Protein AF-A0A7V8YF89-F1 (afdb_monomer)

Structure (mmCIF, N/CA/C/O backbone):
data_AF-A0A7V8YF89-F1
#
_entry.id   AF-A0A7V8YF89-F1
#
loop_
_atom_site.group_PDB
_atom_site.id
_atom_site.type_symbol
_atom_site.label_atom_id
_atom_site.label_alt_id
_atom_site.label_comp_id
_atom_site.label_asym_id
_atom_site.label_entity_id
_atom_site.label_seq_id
_atom_site.pdbx_PDB_ins_code
_atom_site.Cartn_x
_atom_site.Cartn_y
_atom_site.Cartn_z
_atom_site.occupancy
_atom_site.B_iso_or_equiv
_atom_site.auth_seq_id
_atom_site.auth_comp_id
_atom_site.auth_asym_id
_atom_site.auth_atom_id
_atom_site.pdbx_PDB_model_num
ATOM 1 N N . MET A 1 1 ? 12.251 3.867 -20.453 1.00 62.75 1 MET A N 1
ATOM 2 C CA . MET A 1 1 ? 12.051 3.890 -18.988 1.00 62.75 1 MET A CA 1
ATOM 3 C C . MET A 1 1 ? 11.276 2.648 -18.606 1.00 62.75 1 MET A C 1
ATOM 5 O O . MET A 1 1 ? 10.312 2.332 -19.292 1.00 62.75 1 MET A O 1
ATOM 9 N N . ARG A 1 2 ? 11.713 1.915 -17.578 1.00 72.38 2 ARG A N 1
ATOM 10 C CA . ARG A 1 2 ? 10.926 0.813 -17.015 1.00 72.38 2 ARG A CA 1
ATOM 11 C C . ARG A 1 2 ? 10.211 1.364 -15.787 1.00 72.38 2 ARG A C 1
ATOM 13 O O . ARG A 1 2 ? 10.871 1.775 -14.836 1.00 72.38 2 ARG A O 1
ATOM 20 N N . SER A 1 3 ? 8.889 1.428 -15.843 1.00 83.94 3 SER A N 1
ATOM 21 C CA . SER A 1 3 ? 8.047 1.798 -14.709 1.00 83.94 3 SER A CA 1
ATOM 22 C C . SER A 1 3 ? 7.609 0.541 -13.964 1.00 83.94 3 SER A C 1
ATOM 24 O O . SER A 1 3 ? 7.355 -0.495 -14.580 1.00 83.94 3 SER A O 1
ATOM 26 N N . HIS A 1 4 ? 7.532 0.632 -12.643 1.00 93.75 4 HIS A N 1
ATOM 27 C CA . HIS A 1 4 ? 6.855 -0.345 -11.794 1.00 93.75 4 HIS A CA 1
ATOM 28 C C . HIS A 1 4 ? 6.000 0.406 -10.772 1.00 93.75 4 HIS A C 1
ATOM 30 O O . HIS A 1 4 ? 5.975 1.636 -10.761 1.00 93.75 4 HIS A O 1
ATOM 36 N N . PHE A 1 5 ? 5.283 -0.323 -9.934 1.00 96.62 5 PHE A N 1
ATOM 37 C CA . PHE A 1 5 ? 4.412 0.228 -8.914 1.00 96.62 5 PHE A CA 1
ATOM 38 C C . PHE A 1 5 ? 4.871 -0.243 -7.542 1.00 96.62 5 PHE A C 1
ATOM 40 O O . PHE A 1 5 ? 5.135 -1.430 -7.348 1.00 96.62 5 PHE A O 1
ATOM 47 N N . ALA A 1 6 ? 4.960 0.687 -6.599 1.00 97.31 6 ALA A N 1
ATOM 48 C CA . ALA A 1 6 ? 5.139 0.403 -5.185 1.00 97.31 6 ALA A CA 1
ATOM 49 C C . ALA A 1 6 ? 3.790 0.531 -4.479 1.00 97.31 6 ALA A C 1
ATOM 51 O O . ALA A 1 6 ? 2.987 1.409 -4.796 1.00 97.31 6 ALA A O 1
ATOM 52 N N . ILE A 1 7 ? 3.548 -0.347 -3.517 1.00 98.25 7 ILE A N 1
ATOM 53 C CA . ILE A 1 7 ? 2.339 -0.373 -2.706 1.00 98.25 7 ILE A CA 1
ATOM 54 C C . ILE A 1 7 ? 2.781 -0.180 -1.266 1.00 98.25 7 ILE A C 1
ATOM 56 O O . ILE A 1 7 ? 3.646 -0.905 -0.774 1.00 98.25 7 ILE A O 1
ATOM 60 N N . GLN A 1 8 ? 2.177 0.779 -0.585 1.00 98.31 8 GLN A N 1
ATOM 61 C CA . GLN A 1 8 ? 2.296 0.927 0.855 1.00 98.31 8 GLN A CA 1
ATOM 62 C C . GLN A 1 8 ? 0.909 0.745 1.447 1.00 98.31 8 GLN A C 1
ATOM 64 O O . GLN A 1 8 ? -0.027 1.391 1.001 1.00 98.31 8 GLN A O 1
ATOM 69 N N . ALA A 1 9 ? 0.761 -0.102 2.451 1.00 97.62 9 ALA A N 1
ATOM 70 C CA . ALA A 1 9 ? -0.483 -0.267 3.183 1.00 97.62 9 ALA A CA 1
ATOM 71 C C . ALA A 1 9 ? -0.238 -0.017 4.667 1.00 97.62 9 ALA A C 1
ATOM 73 O O . ALA A 1 9 ? 0.758 -0.488 5.211 1.00 97.62 9 ALA A O 1
ATOM 74 N N . ARG A 1 10 ? -1.128 0.730 5.327 1.00 97.56 10 ARG A N 1
ATOM 75 C CA . ARG A 1 10 ? -1.031 1.042 6.756 1.00 97.56 10 ARG A CA 1
ATOM 76 C C . ARG A 1 10 ? -2.366 0.843 7.461 1.00 97.56 10 ARG A C 1
ATOM 78 O O . ARG A 1 10 ? -3.397 1.330 6.998 1.00 97.56 10 ARG A O 1
ATOM 85 N N . LEU A 1 11 ? -2.315 0.165 8.600 1.00 95.56 11 LEU A N 1
ATOM 86 C CA . LEU A 1 11 ? -3.416 -0.002 9.539 1.00 95.56 11 LEU A CA 1
ATOM 87 C C . LEU A 1 11 ? -3.043 0.719 10.832 1.00 95.56 11 LEU A C 1
ATOM 89 O O . LEU A 1 11 ? -2.018 0.405 11.433 1.00 95.56 11 LEU A O 1
ATOM 93 N N . ILE A 1 12 ? -3.873 1.671 11.256 1.00 93.75 12 ILE A N 1
ATOM 94 C CA . ILE A 1 12 ? -3.738 2.340 12.553 1.00 93.75 12 ILE A CA 1
ATOM 95 C C . ILE A 1 12 ? -5.029 2.117 13.332 1.00 93.75 12 ILE A C 1
ATOM 97 O O . ILE A 1 12 ? -6.055 2.715 13.012 1.00 93.75 12 ILE A O 1
ATOM 101 N N . GLU A 1 13 ? -4.972 1.302 14.381 1.00 92.19 13 GLU A N 1
ATOM 102 C CA . GLU A 1 13 ? -6.092 1.105 15.301 1.00 92.19 13 GLU A CA 1
ATOM 103 C C . GLU A 1 13 ? -5.903 1.986 16.533 1.00 92.19 13 GLU A C 1
ATOM 105 O O . GLU A 1 13 ? -4.814 2.064 17.119 1.00 92.19 13 GLU A O 1
ATOM 110 N N . ARG A 1 14 ? -6.978 2.666 16.938 1.00 92.56 14 ARG A N 1
ATOM 111 C CA . ARG A 1 14 ? -6.990 3.537 18.113 1.00 92.56 14 ARG A CA 1
ATOM 112 C C . ARG A 1 14 ? -8.070 3.102 19.089 1.00 92.56 14 ARG A C 1
ATOM 114 O O . ARG A 1 14 ? -9.201 2.863 18.691 1.00 92.56 14 ARG A O 1
ATOM 121 N N . HIS A 1 15 ? -7.736 3.089 20.374 1.00 91.44 15 HIS A N 1
ATOM 122 C CA . HIS A 1 15 ? -8.678 2.846 21.461 1.00 91.44 15 HIS A CA 1
ATOM 123 C C . HIS A 1 15 ? -8.502 3.919 22.539 1.00 91.44 15 HIS A C 1
ATOM 125 O O . HIS A 1 15 ? -7.389 4.167 23.008 1.00 91.44 15 HIS A O 1
ATOM 131 N N . GLY A 1 16 ? -9.585 4.621 22.889 1.00 89.75 16 GLY A N 1
ATOM 132 C CA . GLY A 1 16 ? -9.528 5.754 23.824 1.00 89.75 16 GLY A CA 1
ATOM 133 C C . GLY A 1 16 ? -8.548 6.856 23.390 1.00 89.75 16 GLY A C 1
ATOM 134 O O . GLY A 1 16 ? -7.822 7.401 24.217 1.00 89.75 16 GLY A O 1
ATOM 135 N N . GLY A 1 17 ? -8.445 7.117 22.080 1.00 89.75 17 GLY A N 1
ATOM 136 C CA . GLY A 1 17 ? -7.514 8.092 21.494 1.00 89.75 17 GLY A CA 1
ATOM 137 C C . GLY A 1 17 ? -6.054 7.626 21.377 1.00 89.75 17 GLY A C 1
ATOM 138 O O . GLY A 1 17 ? -5.280 8.239 20.636 1.00 89.75 17 GLY A O 1
ATOM 139 N N . LYS A 1 18 ? -5.675 6.521 22.033 1.00 93.06 18 LYS A N 1
ATOM 140 C CA . LYS A 1 18 ? -4.326 5.942 21.974 1.00 93.06 18 LYS A CA 1
ATOM 141 C C . LYS A 1 18 ? -4.200 4.981 20.801 1.00 93.06 18 LYS A C 1
ATOM 143 O O . LYS A 1 18 ? -5.109 4.196 20.559 1.00 93.06 18 LYS A O 1
ATOM 148 N N . VAL A 1 19 ? -3.073 5.026 20.095 1.00 92.62 19 VAL A N 1
ATOM 149 C CA . VAL A 1 19 ? -2.741 4.025 19.070 1.00 92.62 19 VAL A CA 1
ATOM 150 C C . VAL A 1 19 ? -2.415 2.711 19.775 1.00 92.62 19 VAL A C 1
ATOM 152 O O . VAL A 1 19 ? -1.533 2.685 20.630 1.00 92.62 19 VAL A O 1
ATOM 155 N N . ILE A 1 20 ? -3.145 1.651 19.437 1.00 94.88 20 ILE A N 1
ATOM 156 C CA . ILE A 1 20 ? -2.949 0.300 19.990 1.00 94.88 20 ILE A CA 1
ATOM 157 C C . ILE A 1 20 ? -2.365 -0.673 18.963 1.00 94.88 20 ILE A C 1
ATOM 159 O O . ILE A 1 20 ? -1.778 -1.680 19.346 1.00 94.88 20 ILE A O 1
ATOM 163 N N . ARG A 1 21 ? -2.471 -0.345 17.672 1.00 92.50 21 ARG A N 1
ATOM 164 C CA . ARG A 1 21 ? -1.822 -1.064 16.578 1.00 92.50 21 ARG A CA 1
ATOM 165 C C . ARG A 1 21 ? -1.425 -0.078 15.490 1.00 92.50 21 ARG A C 1
ATOM 167 O O . ARG A 1 21 ? -2.224 0.776 15.115 1.00 92.50 21 ARG A O 1
ATOM 174 N N . ASP A 1 22 ? -0.202 -0.213 15.000 1.00 95.81 22 ASP A N 1
ATOM 175 C CA . ASP A 1 22 ? 0.310 0.492 13.827 1.00 95.81 22 ASP A CA 1
ATOM 176 C C . ASP A 1 22 ? 1.111 -0.515 13.006 1.00 95.81 22 ASP A C 1
ATOM 178 O O . ASP A 1 22 ? 2.196 -0.937 13.406 1.00 95.81 22 ASP A O 1
ATOM 182 N N . GLU A 1 23 ? 0.530 -0.972 11.903 1.00 97.62 23 GLU A N 1
ATOM 183 C CA . GLU A 1 23 ? 1.132 -1.975 11.032 1.00 97.62 23 GLU A CA 1
ATOM 184 C C . GLU A 1 23 ? 1.310 -1.389 9.637 1.00 97.62 23 GLU A C 1
ATOM 186 O O . GLU A 1 23 ? 0.395 -0.773 9.091 1.00 97.62 23 GLU A O 1
ATOM 191 N N . THR A 1 24 ? 2.490 -1.597 9.051 1.00 97.88 24 THR A N 1
ATOM 192 C CA . THR A 1 24 ? 2.789 -1.209 7.671 1.00 97.88 24 THR A CA 1
ATOM 193 C C . THR A 1 24 ? 3.193 -2.434 6.863 1.00 97.88 24 THR A C 1
ATOM 195 O O . THR A 1 24 ? 4.040 -3.214 7.295 1.00 97.88 24 THR A O 1
ATOM 198 N N . ARG A 1 25 ? 2.614 -2.575 5.670 1.00 98.00 25 ARG A N 1
ATOM 199 C CA . ARG A 1 25 ? 2.975 -3.588 4.676 1.00 98.00 25 ARG A CA 1
ATOM 200 C C . ARG A 1 25 ? 3.427 -2.905 3.395 1.00 98.00 25 ARG A C 1
ATOM 202 O O . ARG A 1 25 ? 2.876 -1.874 3.009 1.00 98.00 25 ARG A O 1
ATOM 209 N N . LEU A 1 26 ? 4.445 -3.474 2.763 1.00 97.56 26 LEU A N 1
ATOM 210 C CA . LEU A 1 26 ? 5.007 -2.979 1.513 1.00 97.56 26 LEU A CA 1
ATOM 211 C C . LEU A 1 26 ? 4.878 -4.058 0.443 1.00 97.56 26 LEU A C 1
ATOM 213 O O . LEU A 1 26 ? 5.091 -5.237 0.718 1.00 97.56 26 LEU A O 1
ATOM 217 N N . GLY A 1 27 ? 4.562 -3.637 -0.774 1.00 96.31 27 GLY A N 1
ATOM 218 C CA . GLY A 1 27 ? 4.447 -4.502 -1.940 1.00 96.31 27 GLY A CA 1
ATOM 219 C C . GLY A 1 27 ? 4.976 -3.817 -3.193 1.00 96.31 27 GLY A C 1
ATOM 220 O O . GLY A 1 27 ? 5.199 -2.606 -3.215 1.00 96.31 27 GLY A O 1
ATOM 221 N N . THR A 1 28 ? 5.180 -4.595 -4.254 1.00 96.69 28 THR A N 1
ATOM 222 C CA . THR A 1 28 ? 5.537 -4.068 -5.577 1.00 96.69 28 THR A CA 1
ATOM 223 C C . THR A 1 28 ? 4.819 -4.848 -6.673 1.00 96.69 28 THR A C 1
ATOM 225 O O . THR A 1 28 ? 4.510 -6.026 -6.496 1.00 96.69 28 THR A O 1
ATOM 228 N N . ALA A 1 29 ? 4.561 -4.204 -7.808 1.00 96.56 29 ALA A N 1
ATOM 229 C CA . ALA A 1 29 ? 4.002 -4.840 -8.996 1.00 96.56 29 ALA A CA 1
ATOM 230 C C . ALA A 1 29 ? 4.558 -4.196 -10.271 1.00 96.56 29 ALA A C 1
ATOM 232 O O . ALA A 1 29 ? 4.927 -3.026 -10.278 1.00 96.56 29 ALA A O 1
ATOM 233 N N . THR A 1 30 ? 4.615 -4.934 -11.378 1.00 95.12 30 THR A N 1
ATOM 234 C CA . THR A 1 30 ? 5.072 -4.381 -12.668 1.00 95.12 30 THR A CA 1
ATOM 235 C C . THR A 1 30 ? 3.946 -3.756 -13.489 1.00 95.12 30 THR A C 1
ATOM 237 O O . THR A 1 30 ? 4.225 -2.960 -14.381 1.00 95.12 30 THR A O 1
ATOM 240 N N . ALA A 1 31 ? 2.691 -4.097 -13.191 1.00 95.56 31 ALA A N 1
ATOM 241 C CA . ALA A 1 31 ? 1.496 -3.568 -13.839 1.00 95.56 31 ALA A CA 1
ATOM 242 C C . ALA A 1 31 ? 0.567 -2.906 -12.812 1.00 95.56 31 ALA A C 1
ATOM 244 O O . ALA A 1 31 ? 0.545 -3.298 -11.643 1.00 95.56 31 ALA A O 1
ATOM 245 N N . LEU A 1 32 ? -0.209 -1.913 -13.258 1.00 95.50 32 LEU A N 1
ATOM 246 C CA . LEU A 1 32 ? -1.134 -1.186 -12.386 1.00 95.50 32 LEU A CA 1
ATOM 247 C C . LEU A 1 32 ? -2.239 -2.106 -11.856 1.00 95.50 32 LEU A C 1
ATOM 249 O O . LEU A 1 32 ? -2.501 -2.097 -10.660 1.00 95.50 32 LEU A O 1
ATOM 253 N N . ASP A 1 33 ? -2.830 -2.943 -12.709 1.00 97.50 33 ASP A N 1
ATOM 254 C CA . ASP A 1 33 ? -3.911 -3.855 -12.309 1.00 97.50 33 ASP A CA 1
ATOM 255 C C . ASP A 1 33 ? -3.461 -4.841 -11.222 1.00 97.50 33 ASP A C 1
ATO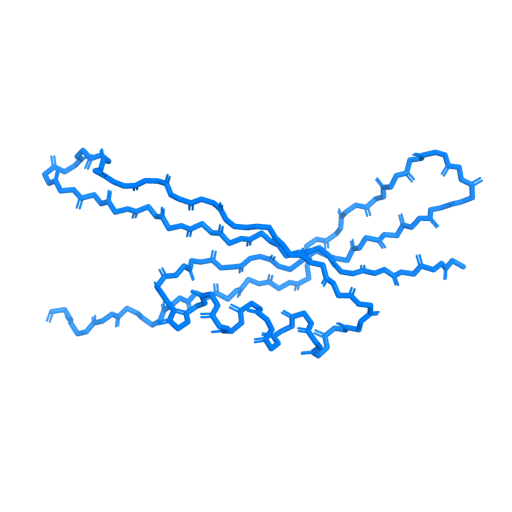M 257 O O . ASP A 1 33 ? -4.198 -5.126 -10.277 1.00 97.50 33 ASP A O 1
ATOM 261 N N . ASP A 1 34 ? -2.214 -5.311 -11.301 1.00 97.88 34 ASP A N 1
ATOM 262 C CA . ASP A 1 34 ? -1.615 -6.159 -10.272 1.00 97.88 34 ASP A CA 1
ATOM 263 C C . ASP A 1 34 ? -1.403 -5.393 -8.964 1.00 97.88 34 ASP A C 1
ATOM 265 O O . ASP A 1 34 ? -1.663 -5.939 -7.889 1.00 97.88 34 ASP A O 1
ATOM 269 N N . ALA A 1 35 ? -0.988 -4.123 -9.044 1.00 97.88 35 ALA A N 1
ATOM 270 C CA . ALA A 1 35 ? -0.867 -3.265 -7.871 1.00 97.88 35 ALA A CA 1
ATOM 271 C C . ALA A 1 35 ? -2.222 -3.004 -7.208 1.00 97.88 35 ALA A C 1
ATOM 273 O O . ALA A 1 35 ? -2.322 -3.069 -5.985 1.00 97.88 35 ALA A O 1
ATOM 274 N N . VAL A 1 36 ? -3.266 -2.755 -8.002 1.00 97.94 36 VAL A N 1
ATOM 275 C CA . VAL A 1 36 ? -4.638 -2.556 -7.516 1.00 97.94 36 VAL A CA 1
ATOM 276 C C . VAL A 1 36 ? -5.161 -3.826 -6.855 1.00 97.94 36 VAL A C 1
ATOM 278 O O . VAL A 1 36 ? -5.712 -3.761 -5.758 1.00 97.94 36 VAL A O 1
ATOM 281 N N . ARG A 1 37 ? -4.947 -4.991 -7.473 1.00 97.94 37 ARG A N 1
ATOM 282 C CA . ARG A 1 37 ? -5.354 -6.286 -6.917 1.00 97.94 37 ARG A CA 1
ATOM 283 C C . ARG A 1 37 ? -4.654 -6.593 -5.593 1.00 97.94 37 ARG A C 1
ATOM 285 O O . ARG A 1 37 ? -5.304 -7.073 -4.669 1.00 97.94 37 ARG A O 1
ATOM 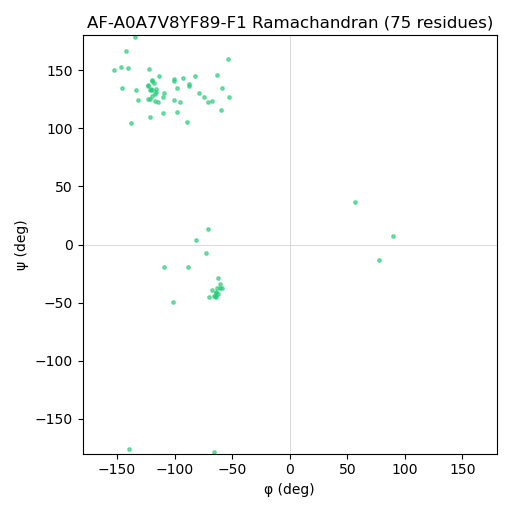292 N N . GLU A 1 38 ? -3.356 -6.325 -5.488 1.00 97.62 38 GLU A N 1
ATOM 293 C CA . GLU A 1 38 ? -2.604 -6.536 -4.247 1.00 97.62 38 GLU A CA 1
ATOM 294 C C . GLU A 1 38 ? -3.001 -5.527 -3.159 1.00 97.62 38 GLU A C 1
ATOM 296 O O . GLU A 1 38 ? -3.302 -5.917 -2.033 1.00 97.62 38 GLU A O 1
ATOM 301 N N . ALA A 1 39 ? -3.118 -4.243 -3.503 1.00 97.75 39 ALA A N 1
ATOM 302 C CA . ALA A 1 39 ? -3.609 -3.220 -2.585 1.00 97.75 39 ALA A CA 1
ATO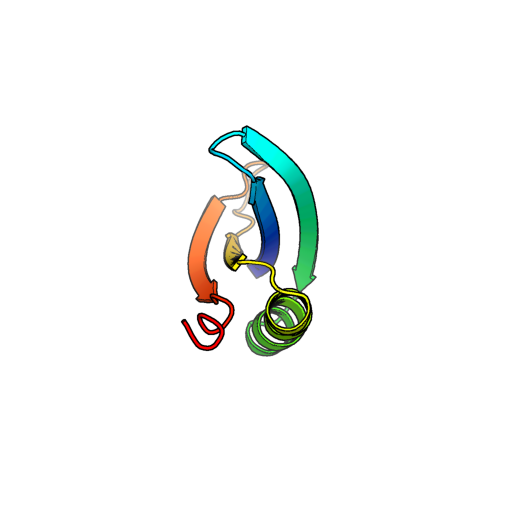M 303 C C . ALA A 1 39 ? -5.034 -3.535 -2.089 1.00 97.75 39 ALA A C 1
ATOM 305 O O . ALA A 1 39 ? -5.323 -3.363 -0.908 1.00 97.75 39 ALA A O 1
ATOM 306 N N . GLY A 1 40 ? -5.897 -4.078 -2.954 1.00 97.12 40 GLY A N 1
ATOM 307 C CA . GLY A 1 40 ? -7.239 -4.542 -2.601 1.00 97.12 40 GLY A CA 1
ATOM 308 C C . GLY A 1 40 ? -7.251 -5.658 -1.549 1.00 97.12 40 GLY A C 1
ATOM 309 O O . GLY A 1 40 ? -8.132 -5.668 -0.692 1.00 97.12 40 GLY A O 1
ATOM 310 N N . ARG A 1 41 ? -6.253 -6.554 -1.539 1.00 96.88 41 ARG A N 1
ATOM 311 C CA . ARG A 1 41 ? -6.108 -7.572 -0.479 1.00 96.88 41 ARG A CA 1
ATOM 312 C C . ARG A 1 41 ? -5.796 -6.931 0.868 1.00 96.88 41 ARG A C 1
ATOM 314 O O . ARG A 1 41 ? -6.411 -7.283 1.864 1.00 96.88 41 ARG A O 1
ATOM 321 N N . HIS A 1 42 ? -4.889 -5.955 0.897 1.00 96.81 42 HIS A N 1
ATOM 322 C CA . HIS A 1 42 ? -4.606 -5.207 2.125 1.00 96.81 42 HIS A CA 1
ATOM 323 C C . HIS A 1 42 ? -5.826 -4.415 2.608 1.00 96.81 42 HIS A C 1
ATOM 325 O O . HIS A 1 42 ? -6.081 -4.346 3.806 1.00 96.81 42 HIS A O 1
ATOM 331 N N . VAL A 1 43 ? -6.606 -3.855 1.685 1.00 96.62 43 VAL A N 1
ATOM 332 C CA . VAL A 1 43 ? -7.851 -3.146 2.006 1.00 96.62 43 VAL A CA 1
ATOM 333 C C . VAL A 1 43 ? -8.890 -4.083 2.617 1.00 96.62 43 VAL A C 1
ATOM 335 O O . VAL A 1 43 ? -9.523 -3.710 3.602 1.00 96.62 43 VAL A O 1
ATOM 338 N N . ALA A 1 44 ? -9.017 -5.310 2.105 1.00 94.25 44 ALA A N 1
ATOM 339 C CA . ALA A 1 44 ? -9.875 -6.337 2.698 1.00 94.25 44 ALA A CA 1
ATOM 340 C C . ALA A 1 44 ? -9.441 -6.726 4.127 1.00 94.25 44 ALA A C 1
ATOM 342 O O . ALA A 1 44 ? -10.291 -7.054 4.951 1.00 94.25 44 ALA A O 1
ATOM 343 N N . ASP A 1 45 ? -8.146 -6.611 4.444 1.00 93.56 45 ASP A N 1
ATOM 344 C CA . ASP A 1 45 ? -7.592 -6.791 5.796 1.00 93.56 45 ASP A CA 1
ATOM 345 C C . ASP A 1 45 ? -7.747 -5.540 6.698 1.00 93.56 45 ASP A C 1
ATOM 347 O O . ASP A 1 45 ? -7.234 -5.511 7.818 1.00 93.56 45 ASP A O 1
ATOM 351 N N . GLY A 1 46 ? -8.409 -4.478 6.223 1.00 94.12 46 GLY A N 1
ATOM 352 C CA . GLY A 1 46 ? -8.642 -3.237 6.972 1.00 94.12 46 GLY A CA 1
ATOM 353 C C . GLY A 1 46 ? -7.552 -2.168 6.825 1.00 94.12 46 GLY A C 1
ATOM 354 O O . GLY A 1 46 ? -7.602 -1.140 7.502 1.00 94.12 46 GLY A O 1
ATOM 355 N N . PHE A 1 47 ? -6.566 -2.356 5.946 1.00 96.69 47 PHE A N 1
ATOM 356 C CA . PHE A 1 47 ? -5.512 -1.364 5.723 1.00 96.69 47 PHE A CA 1
ATOM 357 C C . PHE A 1 47 ? -5.978 -0.272 4.760 1.00 96.69 47 PHE A C 1
ATOM 359 O O . PHE A 1 47 ? -6.638 -0.535 3.760 1.00 96.69 47 PHE A O 1
ATOM 366 N N . THR A 1 48 ? -5.529 0.962 4.981 1.00 96.75 48 THR A N 1
ATOM 367 C CA . THR A 1 48 ? -5.491 1.948 3.892 1.00 96.75 48 THR A CA 1
ATOM 368 C C . THR A 1 48 ? -4.271 1.660 3.027 1.00 96.75 48 THR A C 1
ATOM 370 O O . THR A 1 48 ? -3.176 1.515 3.567 1.00 96.75 48 THR A O 1
ATOM 373 N N . ALA A 1 49 ? -4.439 1.586 1.708 1.00 98.06 49 ALA A N 1
ATOM 374 C CA . ALA A 1 49 ? -3.362 1.308 0.765 1.00 98.06 49 ALA A CA 1
ATOM 375 C C . ALA A 1 49 ? -3.135 2.475 -0.209 1.00 98.06 49 ALA A C 1
ATOM 377 O O . ALA A 1 49 ? -4.077 3.070 -0.72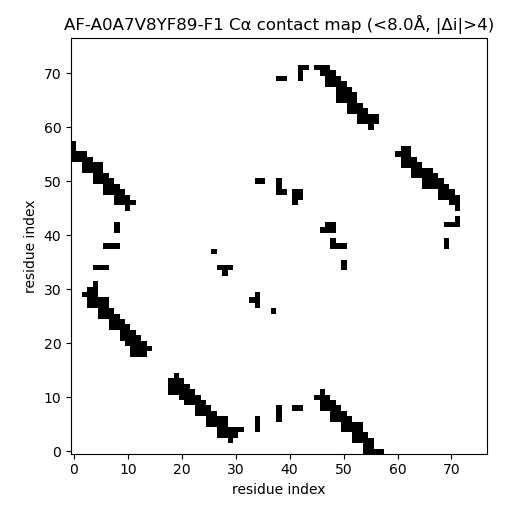8 1.00 98.06 49 ALA A O 1
ATOM 378 N N . TRP A 1 50 ? -1.871 2.780 -0.481 1.00 98.38 50 TRP A N 1
ATOM 379 C CA . TRP A 1 50 ? -1.394 3.767 -1.443 1.00 98.38 50 TRP A CA 1
ATOM 380 C C . TRP A 1 50 ? -0.606 3.055 -2.534 1.00 98.38 50 TRP A C 1
ATOM 382 O O . TRP A 1 50 ? 0.258 2.226 -2.244 1.00 98.38 50 TRP A O 1
ATOM 392 N N . ILE A 1 51 ? -0.886 3.406 -3.784 1.00 98.19 51 ILE A N 1
ATOM 393 C CA . ILE A 1 51 ? -0.161 2.923 -4.955 1.00 98.19 51 ILE A CA 1
ATOM 394 C C . ILE A 1 51 ? 0.639 4.086 -5.527 1.00 98.19 51 ILE A C 1
ATOM 396 O O . ILE A 1 51 ? 0.083 5.148 -5.825 1.00 98.19 51 ILE A O 1
ATOM 400 N N . TYR A 1 52 ? 1.933 3.863 -5.715 1.00 97.38 52 TYR A N 1
ATOM 401 C CA . TYR A 1 52 ? 2.861 4.812 -6.310 1.00 97.38 52 TYR A CA 1
ATOM 402 C C . TYR A 1 52 ? 3.405 4.249 -7.616 1.00 97.38 52 TYR A C 1
ATOM 404 O O . TYR A 1 52 ? 3.892 3.120 -7.644 1.00 97.38 52 TYR A O 1
ATOM 412 N N . ARG A 1 53 ? 3.376 5.038 -8.689 1.00 95.56 53 ARG A N 1
ATOM 413 C CA . ARG A 1 53 ? 4.171 4.771 -9.885 1.00 95.56 53 ARG A CA 1
ATOM 414 C C . ARG A 1 53 ? 5.614 5.132 -9.567 1.00 95.56 53 ARG A C 1
ATOM 416 O O . ARG A 1 53 ? 5.895 6.244 -9.127 1.00 95.56 53 ARG A O 1
ATOM 423 N N . VAL A 1 54 ? 6.509 4.184 -9.802 1.00 94.06 54 VAL A N 1
ATOM 424 C CA . VAL A 1 54 ? 7.945 4.346 -9.616 1.00 94.06 54 VAL A CA 1
ATOM 425 C C . VAL A 1 54 ? 8.607 4.350 -10.979 1.00 94.06 54 VAL A C 1
ATOM 427 O O . VAL A 1 54 ? 8.629 3.335 -11.687 1.00 94.06 54 VAL A O 1
ATOM 430 N N . GLU A 1 55 ? 9.158 5.497 -11.354 1.00 91.38 55 GLU A N 1
ATOM 431 C CA . GLU A 1 55 ? 9.916 5.630 -12.588 1.00 91.38 55 GLU A CA 1
ATOM 432 C C . GLU A 1 55 ? 11.408 5.597 -12.272 1.00 91.38 55 GLU A C 1
ATOM 434 O O . GLU A 1 55 ? 11.932 6.367 -11.466 1.00 91.38 55 GLU A O 1
ATOM 439 N N . SER A 1 56 ? 12.112 4.665 -12.911 1.00 80.38 56 SER A N 1
ATOM 440 C CA . SER A 1 56 ? 13.572 4.674 -12.925 1.00 80.38 56 SER A CA 1
ATOM 441 C C . SER A 1 56 ? 14.013 5.512 -14.122 1.00 80.38 56 SER A C 1
ATOM 443 O O . SER A 1 56 ? 13.872 5.081 -15.274 1.00 80.38 56 SER A O 1
ATOM 445 N N . GLY A 1 57 ? 14.484 6.733 -13.857 1.00 67.19 57 GLY A N 1
ATOM 446 C CA . GLY A 1 57 ? 15.137 7.567 -14.865 1.00 67.19 57 GLY A CA 1
ATOM 447 C C . GLY A 1 57 ? 16.462 6.954 -15.338 1.00 67.19 57 GLY A C 1
ATOM 448 O O . GLY A 1 57 ? 16.876 5.892 -14.879 1.00 67.19 57 GLY A O 1
ATOM 449 N N . ALA A 1 58 ? 17.174 7.633 -16.239 1.00 59.88 58 ALA A N 1
ATOM 450 C CA . ALA A 1 58 ? 18.496 7.200 -16.719 1.00 59.88 58 ALA A CA 1
ATOM 451 C C . ALA A 1 58 ? 19.631 7.333 -15.668 1.00 59.88 58 ALA A C 1
ATOM 453 O O . ALA A 1 58 ? 20.805 7.253 -16.018 1.00 59.88 58 ALA A O 1
ATOM 454 N N . GLY A 1 59 ? 19.301 7.554 -14.391 1.00 67.81 59 GLY A N 1
ATOM 455 C CA . GLY A 1 59 ? 20.242 7.784 -13.293 1.00 67.81 59 GLY A CA 1
ATOM 456 C C . GLY A 1 59 ? 19.822 7.063 -12.003 1.00 67.81 59 GLY A C 1
ATOM 457 O O . GLY A 1 59 ? 18.824 6.346 -12.001 1.00 67.81 59 GLY A O 1
ATOM 458 N N . PRO A 1 60 ? 20.554 7.247 -10.890 1.00 70.94 60 PRO A N 1
ATOM 459 C CA . PRO A 1 60 ? 20.350 6.482 -9.652 1.00 70.94 60 PRO A CA 1
ATOM 460 C C . PRO A 1 60 ? 19.084 6.867 -8.870 1.00 70.94 60 PRO A C 1
ATOM 462 O O . PRO A 1 60 ? 18.762 6.229 -7.871 1.00 70.94 60 PRO A O 1
ATOM 465 N N . VAL A 1 61 ? 18.382 7.924 -9.285 1.00 80.50 61 VAL A N 1
ATOM 466 C CA . VAL A 1 61 ? 17.235 8.475 -8.559 1.00 80.50 61 VAL A CA 1
ATOM 467 C C . VAL A 1 61 ? 15.939 7.900 -9.120 1.00 80.50 61 VAL A C 1
ATOM 469 O O . VAL A 1 61 ? 15.640 8.045 -10.306 1.00 80.50 61 VAL A O 1
ATOM 472 N N . GLN A 1 62 ? 15.162 7.271 -8.243 1.00 86.69 62 GLN A N 1
ATOM 473 C CA . GLN A 1 62 ? 13.789 6.867 -8.519 1.00 86.69 62 GLN A CA 1
ATOM 474 C C . GLN A 1 62 ? 12.839 8.014 -8.181 1.00 86.69 62 GLN A C 1
ATOM 476 O O . GLN A 1 62 ? 12.969 8.639 -7.127 1.00 86.69 62 GLN A O 1
ATOM 481 N N . THR A 1 63 ? 11.868 8.268 -9.050 1.00 89.56 63 THR A N 1
ATOM 482 C CA . THR A 1 63 ? 10.758 9.178 -8.757 1.00 89.56 63 THR A CA 1
ATOM 483 C C . THR A 1 63 ? 9.530 8.371 -8.366 1.00 89.56 63 THR A C 1
ATOM 485 O O . THR A 1 63 ? 9.264 7.312 -8.932 1.00 89.56 63 THR A O 1
ATOM 488 N N . TYR A 1 64 ? 8.799 8.873 -7.373 1.00 92.00 64 TYR A N 1
ATOM 489 C CA . TYR A 1 64 ? 7.574 8.268 -6.863 1.00 92.00 64 TYR A CA 1
ATOM 490 C C . TYR A 1 64 ? 6.427 9.238 -7.099 1.00 92.00 64 TYR A C 1
ATOM 492 O O . TYR A 1 64 ? 6.457 10.374 -6.628 1.00 92.00 64 TYR A O 1
ATOM 500 N N . GLU A 1 65 ? 5.406 8.777 -7.799 1.00 94.25 65 GLU A N 1
ATOM 501 C CA . GLU A 1 65 ? 4.199 9.543 -8.069 1.00 94.25 65 GLU A CA 1
ATOM 502 C C . GLU A 1 65 ? 2.998 8.795 -7.511 1.00 94.25 65 GLU A C 1
ATOM 504 O O . GLU A 1 65 ? 2.790 7.624 -7.823 1.00 94.25 65 GLU A O 1
ATOM 509 N N . ALA A 1 66 ? 2.206 9.454 -6.668 1.00 94.25 66 ALA A N 1
ATOM 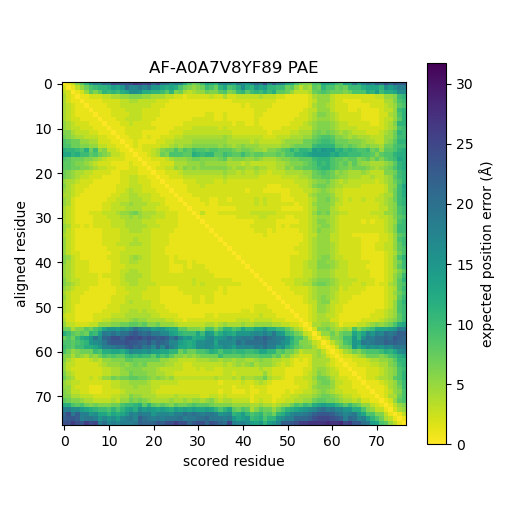510 C CA . ALA A 1 66 ? 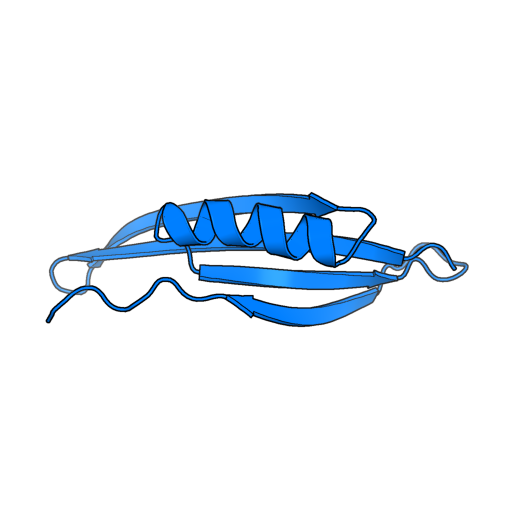0.992 8.857 -6.133 1.00 94.25 66 ALA A CA 1
ATOM 511 C C . ALA A 1 66 ? -0.040 8.676 -7.255 1.00 94.25 66 ALA A C 1
ATOM 513 O O . ALA A 1 66 ? -0.422 9.639 -7.913 1.00 94.25 66 ALA A O 1
ATOM 514 N N . VAL A 1 67 ? -0.500 7.441 -7.444 1.00 95.38 67 VAL A N 1
ATOM 515 C CA . VAL A 1 67 ? -1.469 7.082 -8.489 1.00 95.38 67 VAL A CA 1
ATOM 516 C C . VAL A 1 67 ? -2.860 6.949 -7.894 1.00 95.38 67 VAL A C 1
ATOM 518 O O . VAL A 1 67 ? -3.821 7.509 -8.412 1.00 95.38 67 VAL A O 1
ATOM 521 N N . GLN A 1 68 ? -2.978 6.193 -6.802 1.00 96.44 68 GLN A N 1
ATOM 522 C CA . GLN A 1 68 ? -4.274 5.854 -6.228 1.00 96.44 68 GLN A CA 1
ATOM 523 C C . GLN A 1 68 ? -4.170 5.588 -4.730 1.00 96.44 68 GLN A C 1
ATOM 525 O O . GLN A 1 68 ? -3.148 5.118 -4.229 1.00 96.44 68 GLN A O 1
ATOM 530 N N . ILE A 1 69 ? -5.262 5.875 -4.023 1.00 97.06 69 ILE A N 1
ATOM 531 C CA . ILE A 1 69 ? -5.446 5.546 -2.611 1.00 97.06 69 ILE A CA 1
ATOM 532 C C . ILE A 1 69 ? -6.711 4.706 -2.500 1.00 97.06 69 ILE A C 1
ATOM 534 O O . ILE A 1 69 ? -7.778 5.140 -2.936 1.00 97.06 69 ILE A O 1
ATOM 538 N N . LEU A 1 70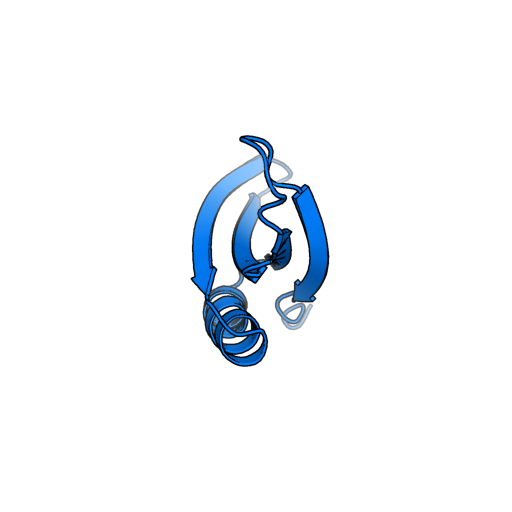 ? -6.592 3.528 -1.901 1.00 95.62 70 LEU A N 1
ATOM 539 C CA . LEU A 1 70 ? -7.704 2.646 -1.581 1.00 95.62 70 LEU A CA 1
ATOM 540 C C . LEU A 1 70 ? -7.907 2.650 -0.068 1.00 95.62 70 LEU A C 1
ATOM 542 O O . LEU A 1 70 ? -6.957 2.501 0.702 1.00 95.62 70 LEU A O 1
ATOM 546 N N . ARG A 1 71 ? -9.149 2.855 0.357 1.00 95.00 71 ARG A N 1
ATOM 547 C CA . ARG A 1 71 ? -9.529 2.868 1.769 1.00 95.00 71 ARG A CA 1
ATOM 548 C C . ARG A 1 71 ? -10.445 1.677 2.038 1.00 95.00 71 ARG A C 1
ATOM 550 O O . ARG A 1 71 ? -11.225 1.345 1.147 1.00 95.00 71 ARG A O 1
ATOM 557 N N . PRO A 1 72 ? -10.357 1.052 3.222 1.00 91.00 72 PRO A N 1
ATOM 558 C CA . PRO A 1 72 ? -11.369 0.099 3.645 1.00 91.00 72 PRO A CA 1
ATOM 559 C C . PRO A 1 72 ? -12.700 0.835 3.774 1.00 91.00 72 PRO A C 1
ATOM 561 O O . PRO A 1 72 ? -12.722 2.017 4.142 1.00 91.00 72 PRO A O 1
ATOM 564 N N . ASP A 1 73 ? -13.798 0.150 3.463 1.00 84.38 73 ASP A N 1
ATOM 565 C CA . ASP A 1 73 ? -15.118 0.709 3.719 1.00 84.38 73 ASP A CA 1
ATOM 566 C C . ASP A 1 73 ? -15.239 1.005 5.219 1.00 84.38 73 ASP A C 1
ATOM 568 O O . ASP A 1 73 ? -14.844 0.170 6.044 1.00 84.38 73 ASP A O 1
ATOM 572 N N . PRO A 1 74 ? -15.752 2.186 5.608 1.00 67.06 74 PRO A N 1
ATOM 573 C CA . PRO A 1 74 ? -16.100 2.407 6.996 1.00 67.06 74 PRO A CA 1
ATOM 574 C C . PRO A 1 74 ? -17.145 1.349 7.357 1.00 67.06 74 PRO A C 1
ATOM 576 O O . PRO A 1 74 ? -18.225 1.311 6.766 1.00 67.06 74 PRO A O 1
ATOM 579 N N . GLY A 1 75 ? -16.799 0.453 8.284 1.00 59.88 75 GLY A N 1
ATOM 580 C CA . GLY A 1 75 ? -17.754 -0.511 8.821 1.00 59.88 75 GLY A CA 1
ATOM 581 C C . GLY A 1 75 ? -19.009 0.204 9.343 1.00 59.88 75 GLY A C 1
ATOM 582 O O . GLY A 1 75 ? -18.957 1.413 9.595 1.00 59.88 75 GLY A O 1
ATOM 583 N N . PRO A 1 76 ? -20.142 -0.506 9.490 1.00 47.69 76 PRO A N 1
ATOM 584 C CA . PRO A 1 76 ? -21.355 0.098 10.026 1.00 47.69 76 PRO A CA 1
ATOM 585 C C . PRO A 1 76 ? -21.045 0.776 11.367 1.00 47.69 76 PRO A C 1
ATOM 587 O O . PRO A 1 76 ? -20.429 0.171 12.247 1.00 47.69 76 PRO A O 1
ATOM 590 N N . ILE A 1 77 ? -21.419 2.055 11.443 1.00 42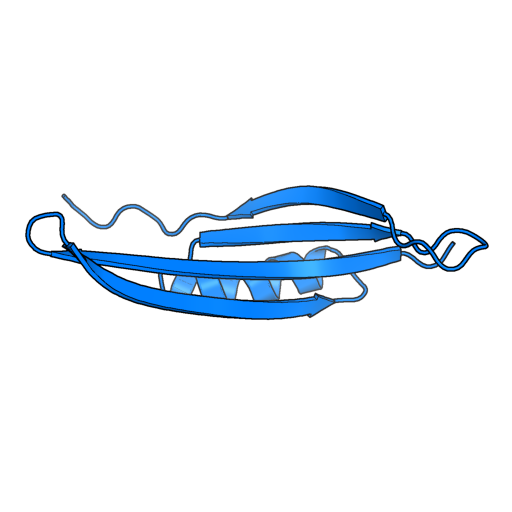.56 77 ILE A N 1
ATOM 591 C CA . ILE A 1 77 ? -21.267 2.938 12.606 1.00 42.56 77 ILE A CA 1
ATOM 592 C C . ILE A 1 77 ? -22.229 2.517 13.714 1.00 42.56 77 ILE A C 1
ATOM 594 O O . ILE A 1 77 ? -23.380 2.160 13.368 1.00 42.56 77 ILE A O 1
#

pLDDT: mean 90.32, std 12.11, range [42.56, 98.38]

Foldseek 3Di:
DQKKKKKKWWDFDDDPNHTPDIDIDIDIGSDPVVNVVVCVVSLVVQIWMWMWIWDDDPDPDIDTHTDDIDGRPDPDD

Solvent-accessible surface area (backbone atoms only — not comparable to full-atom values): 4433 Å² total; per-residue (Å²): 123,67,60,33,29,41,34,44,30,42,33,77,44,68,58,96,87,40,78,78,42,79,48,78,50,78,50,73,28,74,44,68,69,56,38,52,56,53,39,48,53,42,21,76,74,58,14,38,19,39,37,26,43,32,39,43,54,104,56,98,59,72,48,78,41,85,72,50,77,49,66,43,77,82,68,92,128

M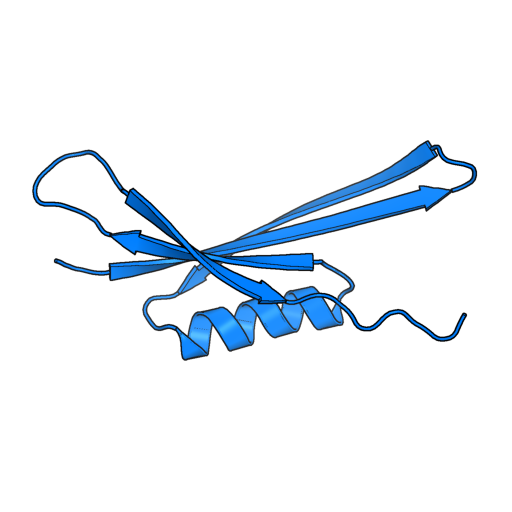ean predicted aligned error: 4.92 Å

Secondary structure (DSSP, 8-state):
--EEEEEEEEEEEEETTEEEEEEEEEEEESSHHHHHHHHHHHHHTT-EEEEEEEEE-SSSPEEEEEEEEE-------

Sequence (77 aa):
MRSHFAIQARLIERHGGKVIRDETRLGTATALDDAVREAGRHVADGFTAWIYRVESGAGPVQTYEAVQILRPDPGPI

Nearest PDB structures (foldseek):
  6cqm-assembly1_A  TM=3.308E-01  e=3.916E+00  Saccharomyces cerevisiae S288C
  6m7t-assembly1_A  TM=3.518E-01  e=2.739E+00  Homo sapiens
  4eey-assembly1_A  TM=3.537E-01  e=3.916E+00  Homo sapiens
  7m84-assembly1_A  TM=3.154E-01  e=3.689E+00  Homo sapiens
  6m7p-assembly1_A  TM=3.441E-01  e=6.697E+00  Homo sapiens

Radius of gyration: 14.59 Å; Cα contacts (8 Å, |Δi|>4): 155; chains: 1; bounding box: 42×17×43 Å